Protein AF-A0A972XHA3-F1 (afdb_monomer_lite)

Structure (mmCIF, N/CA/C/O backbone):
data_AF-A0A972XHA3-F1
#
_entry.id   AF-A0A972XHA3-F1
#
loop_
_atom_site.group_PDB
_atom_site.id
_atom_site.type_symbol
_atom_site.label_atom_id
_atom_site.label_alt_id
_atom_site.label_comp_id
_atom_site.label_asym_id
_atom_site.label_entity_id
_atom_site.label_seq_id
_atom_site.pdbx_PDB_ins_code
_atom_site.Cartn_x
_atom_site.Cartn_y
_atom_site.Cartn_z
_atom_site.occupancy
_atom_site.B_iso_or_equiv
_atom_site.auth_seq_id
_atom_site.auth_comp_id
_atom_site.auth_asym_id
_atom_site.auth_atom_id
_atom_site.pdbx_PDB_model_num
ATOM 1 N N . MET A 1 1 ? -10.289 15.391 5.210 1.00 73.31 1 MET A N 1
ATOM 2 C CA . MET A 1 1 ? -11.319 14.798 4.327 1.00 73.31 1 MET A CA 1
ATOM 3 C C . MET A 1 1 ? -11.919 13.585 5.026 1.00 73.31 1 MET A C 1
ATOM 5 O O . MET A 1 1 ? -11.206 12.960 5.802 1.00 73.31 1 MET A O 1
ATOM 9 N N . THR A 1 2 ? -13.191 13.263 4.795 1.00 85.81 2 THR A N 1
ATOM 10 C CA . THR A 1 2 ? -13.852 12.086 5.387 1.00 85.81 2 THR A CA 1
ATOM 11 C C . THR A 1 2 ? -14.322 11.139 4.295 1.00 85.81 2 THR A C 1
ATOM 13 O O . THR A 1 2 ? -14.966 11.579 3.347 1.00 85.81 2 THR A O 1
ATOM 16 N N . VAL A 1 3 ? -14.028 9.850 4.454 1.00 88.94 3 VAL A N 1
ATOM 17 C CA . VAL A 1 3 ? -14.498 8.776 3.573 1.00 88.94 3 VAL A CA 1
ATOM 18 C C . VAL A 1 3 ? -15.459 7.900 4.371 1.00 88.94 3 VAL A C 1
ATOM 20 O O . VAL A 1 3 ? -15.162 7.531 5.508 1.00 88.94 3 VAL A O 1
ATOM 23 N N . THR A 1 4 ? -16.614 7.585 3.790 1.00 93.69 4 THR A N 1
ATOM 24 C CA . THR A 1 4 ? -17.593 6.663 4.377 1.00 93.69 4 THR A CA 1
ATOM 25 C C . THR A 1 4 ? -17.536 5.343 3.625 1.00 93.69 4 THR A C 1
ATOM 27 O O . THR A 1 4 ? -17.738 5.313 2.415 1.00 93.69 4 THR A O 1
ATOM 30 N N . ILE A 1 5 ? -17.283 4.255 4.349 1.00 91.94 5 ILE A N 1
ATOM 31 C CA . ILE A 1 5 ? -17.217 2.895 3.806 1.00 91.94 5 ILE A CA 1
ATOM 32 C C . ILE A 1 5 ? -18.297 2.027 4.448 1.00 91.94 5 ILE A C 1
ATOM 34 O O . ILE A 1 5 ? -18.659 2.234 5.608 1.00 91.94 5 ILE A O 1
ATOM 38 N N . ARG A 1 6 ? -18.823 1.060 3.694 1.00 95.38 6 ARG A N 1
ATOM 39 C CA . ARG A 1 6 ? -19.723 0.035 4.231 1.00 95.38 6 ARG A CA 1
ATOM 40 C C . ARG A 1 6 ? -18.895 -1.179 4.613 1.00 95.38 6 ARG A C 1
ATOM 42 O O . ARG A 1 6 ? -18.157 -1.685 3.779 1.00 95.38 6 ARG A O 1
ATOM 49 N N . LEU A 1 7 ? -19.047 -1.622 5.853 1.00 95.38 7 LEU A N 1
ATOM 50 C CA . LEU A 1 7 ? -18.412 -2.829 6.361 1.00 95.38 7 LEU A CA 1
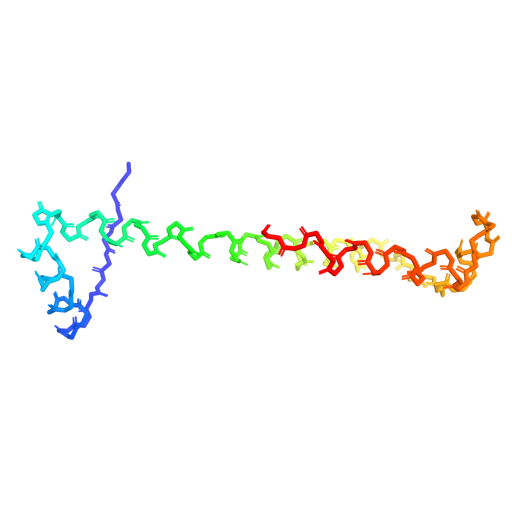ATOM 51 C C . LEU A 1 7 ? -19.453 -3.932 6.503 1.00 95.38 7 LEU A C 1
ATOM 53 O O . LEU A 1 7 ? -20.619 -3.678 6.816 1.00 95.38 7 LEU A O 1
ATOM 57 N N . THR A 1 8 ? -19.016 -5.162 6.287 1.00 98.19 8 THR A N 1
ATOM 58 C CA . THR A 1 8 ? -19.758 -6.349 6.696 1.00 98.19 8 THR A CA 1
ATOM 59 C C . THR A 1 8 ? -19.782 -6.455 8.224 1.00 98.19 8 THR A C 1
ATOM 61 O O . THR A 1 8 ? -18.931 -5.901 8.926 1.00 98.19 8 THR A O 1
ATOM 64 N N . ALA A 1 9 ? -20.747 -7.209 8.759 1.00 97.94 9 ALA A N 1
ATOM 65 C CA . ALA A 1 9 ? -20.849 -7.439 10.201 1.00 97.94 9 ALA A CA 1
ATOM 66 C C . ALA A 1 9 ? -19.584 -8.104 10.782 1.00 97.94 9 ALA A C 1
ATOM 68 O O . ALA A 1 9 ? -19.186 -7.814 11.910 1.00 97.94 9 ALA A O 1
ATOM 69 N N . GLU A 1 10 ? -18.928 -8.970 10.004 1.00 98.25 10 GLU A N 1
ATOM 70 C CA . GLU A 1 10 ? -17.690 -9.635 10.410 1.00 98.25 10 GLU A CA 1
ATOM 71 C C . GLU A 1 10 ? -16.517 -8.649 10.514 1.00 98.25 10 GLU A C 1
ATOM 73 O O . GLU A 1 10 ? -15.791 -8.644 11.508 1.00 98.25 10 GLU A O 1
ATOM 78 N N . GLU A 1 11 ? -16.334 -7.777 9.520 1.00 97.38 11 GLU A N 1
ATOM 79 C CA . GLU A 1 11 ? -15.280 -6.757 9.540 1.00 97.38 1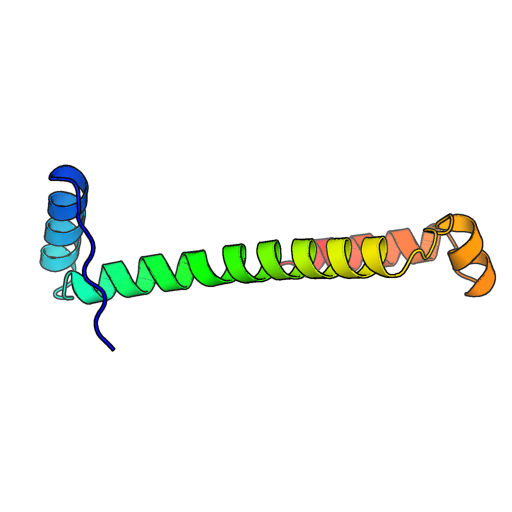1 GLU A CA 1
ATOM 80 C C . GLU A 1 11 ? -15.434 -5.808 10.724 1.00 97.38 11 GLU A C 1
ATOM 82 O O . GLU A 1 11 ? -14.458 -5.530 11.426 1.00 97.38 11 GLU A O 1
ATOM 87 N N . GLU A 1 12 ? -16.661 -5.361 10.996 1.00 96.94 12 GLU A N 1
ATOM 88 C CA . GLU A 1 12 ? -16.929 -4.515 12.152 1.00 96.94 12 GLU A CA 1
ATOM 89 C C . GLU A 1 12 ? -16.606 -5.229 13.472 1.00 96.94 12 GLU A C 1
ATOM 91 O O . GLU A 1 12 ? -15.971 -4.634 14.350 1.00 96.94 12 GLU A O 1
ATOM 96 N N . ALA A 1 13 ? -16.981 -6.505 13.607 1.00 98.00 13 ALA A N 1
ATOM 97 C CA . ALA A 1 13 ? -16.673 -7.297 14.794 1.00 98.00 13 ALA A CA 1
ATOM 98 C C . ALA A 1 13 ? -15.156 -7.454 15.004 1.00 98.00 13 ALA A C 1
ATOM 100 O O . ALA A 1 13 ? -14.671 -7.322 16.133 1.00 98.00 13 ALA A O 1
ATOM 101 N N . ARG A 1 14 ? -14.383 -7.665 13.928 1.00 97.75 14 ARG A N 1
ATOM 102 C CA . ARG A 1 14 ? -12.911 -7.736 13.990 1.00 97.75 14 ARG A CA 1
ATOM 103 C C . ARG A 1 14 ? -12.294 -6.411 14.446 1.00 97.75 14 ARG A C 1
ATOM 105 O O . ARG A 1 14 ? -11.433 -6.410 15.328 1.00 97.75 14 ARG A O 1
ATOM 112 N N . LEU A 1 15 ? -12.759 -5.284 13.903 1.00 97.31 15 LEU A N 1
ATOM 113 C CA . LEU A 1 15 ? -12.285 -3.950 14.295 1.00 97.31 15 LEU A CA 1
ATOM 114 C C . LEU A 1 15 ? -12.655 -3.600 15.743 1.00 97.31 15 LEU A C 1
ATOM 116 O O . LEU A 1 15 ? -11.842 -3.019 16.461 1.00 97.31 15 LEU A O 1
ATOM 120 N N . GLU A 1 16 ? -13.856 -3.969 16.195 1.00 97.62 16 GLU A N 1
ATOM 121 C CA . GLU A 1 16 ? -14.289 -3.815 17.590 1.00 97.62 16 GLU A CA 1
ATOM 122 C C . GLU A 1 16 ? -13.399 -4.625 18.542 1.00 97.62 16 GLU A C 1
ATOM 124 O O . GLU A 1 16 ? -12.936 -4.101 19.556 1.00 97.62 16 GLU A O 1
ATOM 129 N N . ALA A 1 17 ? -13.102 -5.883 18.204 1.00 97.94 17 ALA A N 1
ATOM 130 C CA . ALA A 1 17 ? -12.229 -6.728 19.012 1.00 97.94 17 ALA A CA 1
ATOM 131 C C . ALA A 1 17 ? -10.808 -6.149 19.122 1.00 97.94 17 ALA A C 1
ATOM 133 O O . ALA A 1 17 ? -10.242 -6.115 20.216 1.00 97.94 17 ALA A O 1
ATOM 134 N N . LEU A 1 18 ? -10.237 -5.656 18.015 1.00 97.50 18 LEU A N 1
ATOM 135 C CA . LEU A 1 18 ? -8.942 -4.967 18.024 1.00 97.50 18 LEU A CA 1
ATOM 136 C C . LEU A 1 18 ? -8.978 -3.706 18.888 1.00 97.50 18 LEU A C 1
ATOM 138 O O . LEU A 1 18 ? -8.098 -3.513 19.723 1.00 97.50 18 LEU A O 1
ATOM 142 N N . SER A 1 19 ? -10.024 -2.893 18.737 1.00 97.75 19 SER A N 1
ATOM 143 C CA . SER A 1 19 ? -10.209 -1.666 19.508 1.00 97.75 19 SER A CA 1
ATOM 144 C C . SER A 1 19 ? -10.229 -1.927 21.016 1.00 97.75 19 SER A C 1
ATOM 146 O O . SER A 1 19 ? -9.486 -1.292 21.766 1.00 97.75 19 SER A O 1
ATOM 148 N N . ARG A 1 20 ? -11.001 -2.926 21.462 1.00 97.75 20 ARG A N 1
ATOM 149 C CA . ARG A 1 20 ? -11.079 -3.324 22.878 1.00 97.75 20 ARG A CA 1
ATOM 150 C C . ARG A 1 20 ? -9.758 -3.845 23.430 1.00 97.75 20 ARG A C 1
ATOM 152 O O . ARG A 1 20 ? -9.447 -3.605 24.590 1.00 97.75 20 ARG A O 1
ATOM 159 N N . ARG A 1 21 ? -8.993 -4.573 22.615 1.00 97.94 21 ARG A N 1
ATOM 160 C CA . ARG A 1 21 ? -7.726 -5.188 23.037 1.00 97.94 21 ARG A CA 1
ATOM 161 C C . ARG A 1 21 ? -6.597 -4.176 23.207 1.00 97.94 21 ARG A C 1
ATOM 163 O O . ARG A 1 21 ? -5.719 -4.404 24.029 1.00 97.94 21 ARG A O 1
ATOM 170 N N . THR A 1 22 ? -6.589 -3.100 22.426 1.00 97.12 22 THR A N 1
ATOM 171 C CA . THR A 1 22 ? -5.454 -2.160 22.369 1.00 97.12 22 THR A CA 1
ATOM 172 C C . THR A 1 22 ? -5.777 -0.760 22.880 1.00 97.12 22 THR A C 1
ATOM 174 O O . THR A 1 22 ? -4.869 0.057 23.028 1.00 97.12 22 THR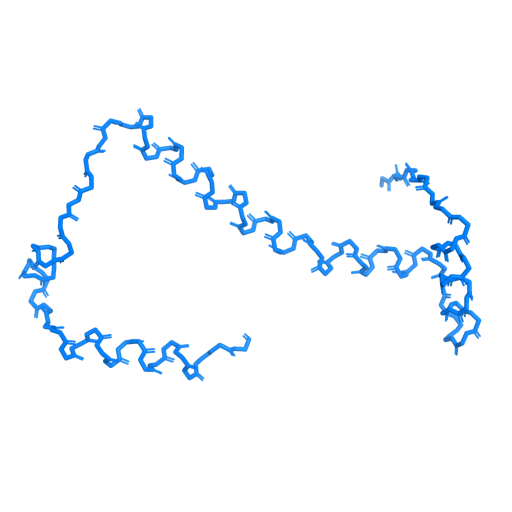 A O 1
ATOM 177 N N . GLY A 1 23 ? -7.059 -0.451 23.095 1.00 97.31 23 GLY A N 1
ATOM 178 C CA . GLY A 1 23 ? -7.532 0.888 23.446 1.00 97.31 23 GLY A CA 1
ATOM 179 C C . GLY A 1 23 ? -7.500 1.889 22.285 1.00 97.31 23 GLY A C 1
ATOM 180 O O . GLY A 1 23 ? -7.714 3.081 22.500 1.00 97.31 23 GLY A O 1
ATOM 181 N N . ARG A 1 24 ? -7.220 1.447 21.052 1.00 97.69 24 ARG A N 1
ATOM 182 C CA . ARG A 1 24 ? -7.236 2.303 19.852 1.00 97.69 24 ARG A CA 1
ATOM 183 C C . ARG A 1 24 ? -8.619 2.319 19.210 1.00 97.69 24 ARG A C 1
ATOM 185 O O . ARG A 1 24 ? -9.397 1.388 19.378 1.00 97.69 24 ARG A O 1
ATOM 192 N N . THR A 1 25 ? -8.950 3.365 18.458 1.00 97.50 25 THR A N 1
ATOM 193 C CA . THR A 1 25 ? -10.251 3.470 17.776 1.00 97.50 25 THR A CA 1
ATOM 194 C C . THR A 1 25 ? -10.330 2.537 16.563 1.00 97.50 25 THR A C 1
ATOM 196 O O . THR A 1 25 ? -9.318 2.245 15.931 1.00 97.50 25 THR A O 1
ATOM 199 N N . LYS A 1 26 ? -11.539 2.135 16.147 1.00 94.94 26 LYS A N 1
ATOM 200 C CA . LYS A 1 26 ? -11.737 1.413 14.870 1.00 94.94 26 LYS A CA 1
ATOM 201 C C . LYS A 1 26 ? -11.146 2.173 13.675 1.00 94.94 26 LYS A C 1
ATOM 203 O O . LYS A 1 26 ? -10.518 1.579 12.808 1.00 94.94 26 LYS A O 1
ATOM 208 N N . SER A 1 27 ? -11.303 3.500 13.663 1.00 94.75 27 SER A N 1
ATOM 209 C CA . SER A 1 27 ? -10.785 4.374 12.602 1.00 94.75 27 SER A CA 1
ATOM 210 C C . SER A 1 27 ? -9.259 4.374 12.493 1.00 94.75 27 SER A C 1
ATOM 212 O O . SER A 1 27 ? -8.741 4.615 11.408 1.00 94.75 27 SER A O 1
ATOM 214 N N . PHE A 1 28 ? -8.538 4.094 13.585 1.00 95.88 28 PHE A N 1
ATOM 215 C CA . PHE A 1 28 ? -7.091 3.899 13.538 1.00 95.88 28 PHE A CA 1
ATOM 216 C C . PHE A 1 28 ? -6.749 2.686 12.666 1.00 95.88 28 PHE A C 1
ATOM 218 O O . PHE A 1 28 ? -5.996 2.822 11.713 1.00 95.88 28 PHE A O 1
ATOM 225 N N . TYR A 1 29 ? -7.385 1.543 12.920 1.00 95.75 29 TYR A N 1
ATOM 226 C CA . TYR A 1 29 ? -7.133 0.307 12.177 1.00 95.75 29 TYR A CA 1
ATOM 227 C C . TYR A 1 29 ? -7.572 0.357 10.719 1.00 95.75 29 TYR A C 1
ATOM 229 O O . TYR A 1 29 ? -6.887 -0.191 9.866 1.00 95.75 29 TYR A O 1
ATOM 237 N N . VAL A 1 30 ? -8.679 1.041 10.420 1.00 95.12 30 VAL A N 1
ATOM 238 C CA . VAL A 1 30 ? -9.083 1.271 9.026 1.00 95.12 30 VAL A CA 1
ATOM 239 C C . VAL A 1 30 ? -8.015 2.081 8.290 1.00 95.12 30 VAL A C 1
ATOM 241 O O . VAL A 1 30 ? -7.676 1.752 7.161 1.00 95.12 30 VAL A O 1
ATOM 244 N N . ARG A 1 31 ? -7.446 3.110 8.931 1.00 94.12 31 ARG A N 1
ATOM 245 C CA . ARG A 1 31 ? -6.380 3.912 8.320 1.00 94.12 31 ARG A CA 1
ATOM 246 C C . ARG A 1 31 ? -5.100 3.107 8.117 1.00 94.12 31 ARG A C 1
ATOM 248 O O . ARG A 1 31 ? -4.517 3.211 7.050 1.00 94.12 31 ARG A O 1
ATOM 255 N N . GLU A 1 32 ? -4.702 2.306 9.102 1.00 94.62 32 GLU A N 1
ATOM 256 C CA . GLU A 1 32 ? -3.537 1.419 8.978 1.00 94.62 32 GLU A CA 1
ATOM 257 C C . GLU A 1 32 ? -3.722 0.410 7.841 1.00 94.62 32 GLU A C 1
ATOM 259 O O . GLU A 1 32 ? -2.822 0.233 7.032 1.00 94.62 32 GLU A O 1
ATOM 264 N N . ALA A 1 33 ? -4.907 -0.201 7.728 1.00 93.12 33 ALA A N 1
ATOM 265 C CA . ALA A 1 33 ? -5.207 -1.140 6.649 1.00 93.12 33 ALA A CA 1
ATOM 266 C C . ALA A 1 33 ? -5.159 -0.472 5.266 1.00 93.12 33 ALA A C 1
ATOM 268 O O . ALA A 1 33 ? -4.666 -1.070 4.318 1.00 93.12 33 ALA A O 1
ATOM 269 N N . ILE A 1 34 ? -5.641 0.772 5.157 1.00 93.56 34 ILE A N 1
ATOM 270 C CA . ILE A 1 34 ? -5.525 1.557 3.923 1.00 93.56 34 ILE A CA 1
ATOM 271 C C . ILE A 1 34 ? -4.055 1.849 3.624 1.00 93.56 34 ILE A C 1
ATOM 273 O O . ILE A 1 34 ? -3.614 1.597 2.512 1.00 93.56 34 ILE A O 1
ATOM 277 N N . HIS A 1 35 ? -3.293 2.348 4.600 1.00 92.75 35 HIS A N 1
ATOM 278 C CA . HIS A 1 35 ? -1.886 2.694 4.398 1.00 92.75 35 HIS A CA 1
ATOM 279 C C . HIS A 1 35 ? -1.063 1.483 3.958 1.00 92.75 35 HIS A C 1
ATOM 281 O O . HIS A 1 35 ? -0.275 1.593 3.029 1.00 92.75 35 HIS A O 1
ATOM 287 N N . ALA A 1 36 ? -1.266 0.332 4.599 1.00 90.88 36 ALA A N 1
ATOM 288 C CA . ALA A 1 36 ? -0.556 -0.894 4.257 1.00 90.88 36 ALA A CA 1
ATOM 289 C C . ALA A 1 36 ? -0.860 -1.389 2.834 1.00 90.88 36 ALA A C 1
ATOM 291 O O . ALA A 1 36 ? -0.058 -2.122 2.279 1.00 90.88 36 ALA A O 1
ATOM 292 N N . HIS A 1 37 ? -2.004 -1.015 2.254 1.00 92.56 37 HIS A N 1
ATOM 293 C CA . HIS A 1 37 ? -2.384 -1.439 0.907 1.00 92.56 37 HIS A CA 1
ATOM 294 C C . HIS A 1 37 ? -2.121 -0.380 -0.170 1.00 92.56 37 HIS A C 1
ATOM 296 O O . HIS A 1 37 ? -2.047 -0.714 -1.349 1.00 92.56 37 HIS A O 1
ATOM 302 N N . LEU A 1 38 ? -2.008 0.896 0.211 1.00 94.88 38 LEU A N 1
ATOM 303 C CA . LEU A 1 38 ? -1.774 1.975 -0.746 1.00 94.88 38 LEU A CA 1
ATOM 304 C C . LEU A 1 38 ? -0.432 1.824 -1.459 1.00 94.88 38 LEU A C 1
ATOM 306 O O . LEU A 1 38 ? -0.407 2.019 -2.663 1.00 94.88 38 LEU A O 1
ATOM 310 N N . GLU A 1 39 ? 0.624 1.425 -0.751 1.00 88.88 39 GLU A N 1
ATOM 311 C CA . GLU A 1 39 ? 1.960 1.241 -1.334 1.00 88.88 39 GLU A CA 1
ATOM 312 C C . GLU A 1 39 ? 1.935 0.227 -2.490 1.00 88.88 39 GLU A C 1
ATOM 314 O O . GLU A 1 39 ? 2.284 0.563 -3.619 1.00 88.88 39 GLU A O 1
ATOM 319 N N . ASP A 1 40 ? 1.380 -0.966 -2.251 1.00 90.56 40 ASP A N 1
ATOM 320 C CA . ASP A 1 40 ? 1.234 -2.000 -3.284 1.00 90.56 40 ASP A CA 1
ATOM 321 C C . ASP A 1 40 ? 0.404 -1.520 -4.489 1.00 90.56 40 ASP A C 1
ATOM 323 O O . ASP A 1 40 ? 0.689 -1.863 -5.639 1.00 90.56 40 ASP A O 1
ATOM 327 N N . LEU A 1 41 ? -0.665 -0.753 -4.234 1.00 95.44 41 LEU A N 1
ATOM 328 C CA . LEU A 1 41 ? -1.525 -0.227 -5.292 1.00 95.44 41 LEU A CA 1
ATOM 329 C C . LEU A 1 41 ? -0.809 0.845 -6.111 1.00 95.44 41 LEU A C 1
ATOM 331 O O . LEU A 1 41 ? -0.900 0.826 -7.335 1.00 95.44 41 LEU A O 1
ATOM 335 N N . GLU A 1 42 ? -0.127 1.779 -5.454 1.00 93.81 42 GLU A N 1
ATOM 336 C CA . GLU A 1 42 ? 0.613 2.862 -6.101 1.00 93.81 42 GLU A CA 1
ATOM 337 C C . GLU A 1 42 ? 1.708 2.302 -7.014 1.00 93.81 42 GLU A C 1
ATOM 339 O O . GLU A 1 42 ? 1.789 2.716 -8.172 1.00 93.81 42 GLU A O 1
ATOM 344 N N . ASP A 1 43 ? 2.454 1.295 -6.554 1.00 91.94 43 ASP A N 1
ATOM 345 C CA . ASP A 1 43 ? 3.472 0.613 -7.358 1.00 91.94 43 ASP A CA 1
ATOM 346 C C . ASP A 1 43 ? 2.870 -0.104 -8.575 1.00 91.94 43 ASP A C 1
ATOM 348 O O . ASP A 1 43 ? 3.378 0.020 -9.695 1.00 91.94 43 ASP A O 1
ATOM 352 N N . ALA A 1 44 ? 1.757 -0.821 -8.386 1.00 94.00 44 ALA A N 1
ATOM 353 C CA . ALA A 1 44 ? 1.066 -1.498 -9.479 1.00 94.00 44 ALA A CA 1
ATOM 354 C C . ALA A 1 44 ? 0.550 -0.502 -10.532 1.00 94.00 44 ALA A C 1
ATOM 356 O O . ALA A 1 44 ? 0.760 -0.698 -11.731 1.00 94.00 44 ALA A O 1
ATOM 357 N N . TYR A 1 45 ? -0.080 0.594 -10.097 1.00 95.69 45 TYR A N 1
ATOM 358 C CA . TYR A 1 45 ? -0.574 1.625 -11.009 1.00 95.69 45 TYR A CA 1
ATOM 359 C C . TYR A 1 45 ? 0.562 2.367 -11.717 1.00 95.69 45 TYR A C 1
ATOM 361 O O . TYR A 1 45 ? 0.430 2.656 -12.905 1.00 95.69 45 TYR A O 1
ATOM 369 N N . ALA A 1 46 ? 1.679 2.635 -11.038 1.00 96.62 46 ALA A N 1
ATOM 370 C CA . ALA A 1 46 ? 2.845 3.263 -11.652 1.00 96.62 46 ALA A CA 1
ATOM 371 C C . ALA A 1 46 ? 3.462 2.374 -12.746 1.00 96.62 46 ALA A C 1
ATOM 373 O O . ALA A 1 46 ? 3.818 2.868 -13.818 1.00 96.62 46 ALA A O 1
ATOM 374 N N . ALA A 1 47 ? 3.552 1.060 -12.511 1.00 94.62 47 ALA A N 1
ATOM 375 C CA . ALA A 1 47 ? 4.014 0.103 -13.515 1.00 94.62 47 ALA A CA 1
ATOM 376 C C . ALA A 1 47 ? 3.072 0.043 -14.731 1.00 94.62 47 ALA A C 1
ATOM 378 O O . ALA A 1 47 ? 3.535 0.101 -15.874 1.00 94.62 47 ALA A O 1
ATOM 379 N N . ASP A 1 48 ? 1.760 -0.014 -14.493 1.00 95.69 48 ASP A N 1
ATOM 380 C CA . ASP A 1 48 ? 0.749 -0.012 -15.555 1.00 95.69 48 ASP A CA 1
ATOM 381 C C . ASP A 1 48 ? 0.779 1.287 -16.374 1.00 95.69 48 ASP A C 1
ATOM 383 O O . ASP A 1 48 ? 0.699 1.254 -17.605 1.00 95.69 48 ASP A O 1
ATOM 387 N N . GLU A 1 49 ? 0.906 2.440 -15.714 1.00 96.19 49 GLU A N 1
ATOM 388 C CA . GLU A 1 49 ? 1.014 3.742 -16.374 1.00 96.19 49 GLU A CA 1
ATOM 389 C C . GLU A 1 49 ? 2.283 3.826 -17.229 1.00 96.19 49 GLU A C 1
ATOM 391 O O . GLU A 1 49 ? 2.217 4.235 -18.390 1.00 96.19 49 GLU A O 1
ATOM 396 N N . ALA A 1 50 ? 3.424 3.373 -16.702 1.00 95.00 50 ALA A N 1
ATOM 397 C CA . ALA A 1 50 ? 4.680 3.334 -17.442 1.00 95.00 50 ALA A CA 1
ATOM 398 C C . ALA A 1 50 ? 4.589 2.440 -18.689 1.00 95.00 50 ALA A C 1
ATOM 400 O O . ALA A 1 50 ? 5.084 2.820 -19.755 1.00 95.00 50 ALA A O 1
ATOM 401 N N . MET A 1 51 ? 3.934 1.279 -18.580 1.00 94.06 51 MET A N 1
ATOM 402 C CA . MET A 1 51 ? 3.733 0.375 -1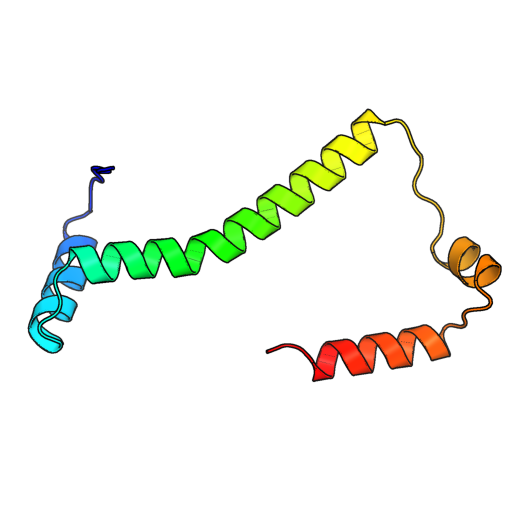9.713 1.00 94.06 51 MET A CA 1
ATOM 403 C C . MET A 1 51 ? 2.830 1.003 -20.778 1.00 94.06 51 MET A C 1
ATOM 405 O O . MET A 1 51 ? 3.194 1.022 -21.953 1.00 94.06 51 MET A O 1
ATOM 409 N N . ARG A 1 52 ? 1.699 1.594 -20.376 1.00 95.19 52 ARG A N 1
ATOM 410 C CA . ARG A 1 52 ? 0.793 2.301 -21.298 1.00 95.19 52 ARG A CA 1
ATOM 411 C C . ARG A 1 52 ? 1.502 3.443 -22.017 1.00 95.19 52 ARG A C 1
ATOM 413 O O . ARG A 1 52 ? 1.422 3.543 -23.235 1.00 95.19 52 ARG A O 1
ATOM 420 N N . ALA A 1 53 ? 2.259 4.262 -21.287 1.00 95.50 53 ALA A N 1
ATOM 421 C CA . ALA A 1 53 ? 3.027 5.355 -21.875 1.00 95.50 53 ALA A CA 1
ATOM 422 C C . ALA A 1 53 ? 4.081 4.853 -22.880 1.00 95.50 53 ALA A C 1
ATOM 424 O O . ALA A 1 53 ? 4.331 5.497 -23.902 1.00 95.50 53 ALA A O 1
ATOM 425 N N . PHE A 1 54 ? 4.700 3.700 -22.613 1.00 94.81 54 PHE A N 1
ATOM 426 C CA . PHE A 1 54 ? 5.618 3.060 -23.550 1.00 94.81 54 PHE A CA 1
ATOM 427 C C . PHE A 1 54 ? 4.902 2.594 -24.825 1.00 94.81 54 PHE A C 1
ATOM 429 O O . PHE A 1 54 ? 5.369 2.910 -25.922 1.00 94.81 54 PHE A O 1
ATOM 436 N N . GLU A 1 55 ? 3.765 1.910 -24.696 1.00 93.12 55 GLU A N 1
ATOM 437 C CA . GLU A 1 55 ? 2.944 1.459 -25.827 1.00 93.12 55 GLU A CA 1
ATOM 438 C C . GLU A 1 55 ? 2.463 2.639 -26.684 1.00 93.12 55 GLU A C 1
ATOM 440 O O . GLU A 1 55 ? 2.667 2.645 -27.901 1.00 93.12 55 GLU A O 1
ATOM 445 N N . ASP A 1 56 ? 1.931 3.683 -26.045 1.00 96.00 56 ASP A N 1
ATOM 446 C CA . ASP A 1 56 ? 1.433 4.897 -26.701 1.00 96.00 56 ASP A CA 1
ATOM 447 C C . ASP A 1 56 ? 2.546 5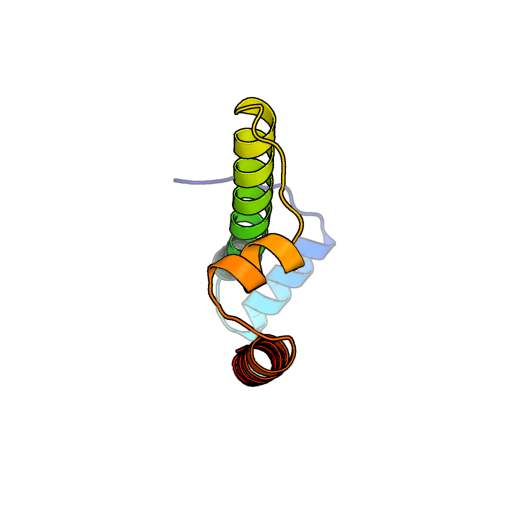.672 -27.423 1.00 96.00 56 ASP A C 1
ATOM 449 O O . ASP A 1 56 ? 2.300 6.354 -28.420 1.00 96.00 56 ASP A O 1
ATOM 453 N N . SER A 1 57 ? 3.795 5.552 -26.961 1.00 95.31 57 SER A N 1
ATOM 454 C CA . SER A 1 57 ? 4.945 6.181 -27.619 1.00 95.31 57 SER A CA 1
ATOM 455 C C . SER A 1 57 ? 5.323 5.531 -28.957 1.00 95.31 57 SER A C 1
ATOM 457 O O . SER A 1 57 ? 6.126 6.096 -29.703 1.00 95.31 57 SER A O 1
ATOM 459 N N . GLY A 1 58 ? 4.800 4.334 -29.258 1.00 92.31 58 GLY A N 1
ATOM 460 C CA . GLY A 1 58 ? 5.126 3.568 -30.465 1.00 92.31 58 GLY A CA 1
ATOM 461 C C . GLY A 1 58 ? 6.572 3.056 -30.524 1.00 92.31 58 GLY A C 1
ATOM 462 O O . GLY A 1 58 ? 7.018 2.571 -31.566 1.00 92.31 58 GLY A O 1
ATOM 463 N N . ARG A 1 59 ? 7.333 3.173 -29.428 1.00 90.44 59 ARG A N 1
ATOM 464 C CA . ARG A 1 59 ? 8.708 2.672 -29.329 1.00 90.44 59 ARG A CA 1
ATOM 465 C C . ARG A 1 59 ? 8.702 1.147 -29.265 1.00 90.44 59 ARG A C 1
ATOM 467 O O . ARG A 1 59 ? 7.852 0.541 -28.626 1.00 90.44 59 ARG A O 1
ATOM 474 N N . GLN A 1 60 ? 9.690 0.517 -29.893 1.00 88.19 60 GLN A N 1
ATOM 475 C CA . GLN A 1 60 ? 9.885 -0.927 -29.782 1.00 88.19 60 GLN A CA 1
ATOM 476 C C . GLN A 1 60 ? 10.832 -1.257 -28.632 1.00 88.19 60 GLN A C 1
ATOM 478 O O . GLN A 1 60 ? 11.817 -0.553 -28.391 1.00 88.19 60 GLN A O 1
ATOM 483 N N . SER A 1 61 ? 10.534 -2.343 -27.918 1.00 89.56 61 SER A N 1
ATOM 484 C CA . SER A 1 61 ? 11.462 -2.907 -26.942 1.00 89.56 61 SER A CA 1
ATOM 485 C C . SER A 1 61 ? 12.677 -3.453 -27.681 1.00 89.56 61 SER A C 1
ATOM 487 O O . SER A 1 61 ? 12.526 -4.016 -28.767 1.00 89.56 61 SER A O 1
ATOM 489 N N . ARG A 1 62 ? 13.860 -3.359 -27.078 1.00 89.31 62 ARG A N 1
ATOM 490 C CA . ARG A 1 62 ? 15.074 -3.959 -27.639 1.00 89.31 62 ARG A CA 1
ATOM 491 C C . ARG A 1 62 ? 15.510 -5.204 -26.865 1.00 89.31 62 ARG A C 1
ATOM 493 O O . ARG A 1 62 ? 15.251 -5.275 -25.660 1.00 89.31 62 ARG A O 1
ATOM 500 N N . PRO A 1 63 ? 16.181 -6.169 -27.516 1.00 93.31 63 PRO A N 1
ATOM 501 C CA . PRO A 1 63 ? 16.744 -7.329 -26.839 1.00 93.31 63 PRO A CA 1
ATOM 502 C C . PRO A 1 63 ? 17.720 -6.923 -25.730 1.00 93.31 63 PRO A C 1
ATOM 504 O O . PRO A 1 63 ? 18.589 -6.074 -25.929 1.00 93.31 63 PRO A O 1
ATOM 507 N N . LEU A 1 64 ? 17.617 -7.574 -24.569 1.00 89.81 64 LEU A N 1
ATOM 508 C CA . LEU A 1 64 ? 18.488 -7.282 -23.427 1.00 89.81 64 LEU A CA 1
ATOM 509 C C . LEU A 1 64 ? 19.976 -7.483 -23.765 1.00 89.81 64 LEU A C 1
ATOM 511 O O . LEU A 1 64 ? 20.795 -6.653 -23.392 1.00 89.81 64 LEU A O 1
ATOM 515 N N . GLY A 1 65 ? 20.318 -8.540 -24.510 1.00 91.38 65 GLY A N 1
ATOM 516 C CA . GLY A 1 65 ? 21.708 -8.833 -24.883 1.00 91.38 65 GLY A CA 1
ATOM 517 C C . GLY A 1 65 ? 22.343 -7.770 -25.786 1.00 91.38 65 GLY A C 1
ATOM 518 O O . GLY A 1 65 ? 23.516 -7.453 -25.617 1.00 91.38 65 GLY A O 1
ATOM 519 N N . GLU A 1 66 ? 21.565 -7.173 -26.695 1.00 92.62 66 GLU A N 1
ATOM 520 C CA . GLU A 1 66 ? 22.028 -6.056 -27.530 1.00 92.62 66 GLU A CA 1
ATOM 521 C C . GLU A 1 66 ? 22.364 -4.843 -26.657 1.00 92.62 66 GLU A C 1
ATOM 523 O O . GLU A 1 66 ? 23.462 -4.296 -26.740 1.00 92.62 66 GLU A O 1
ATOM 528 N N . PHE A 1 67 ? 21.460 -4.490 -25.739 1.00 91.88 67 PHE A N 1
ATOM 529 C CA . PHE A 1 67 ? 21.682 -3.382 -24.814 1.00 91.88 67 PHE A CA 1
ATOM 530 C C . PHE A 1 67 ? 22.879 -3.614 -23.884 1.00 91.88 67 PHE A C 1
ATOM 532 O O . PHE A 1 67 ? 23.670 -2.705 -23.644 1.00 91.88 67 PHE A O 1
ATOM 539 N N . MET A 1 68 ? 23.032 -4.830 -23.359 1.00 92.75 68 MET A N 1
ATOM 540 C CA . MET A 1 68 ? 24.168 -5.174 -22.505 1.00 92.75 68 MET A CA 1
ATOM 541 C C . MET A 1 68 ? 25.492 -5.066 -23.262 1.00 92.75 68 MET A C 1
ATOM 543 O O . MET A 1 68 ? 26.446 -4.505 -22.728 1.00 92.75 68 MET A O 1
ATOM 547 N N . GLY A 1 69 ? 25.526 -5.514 -24.520 1.00 93.25 69 GLY A N 1
ATOM 548 C CA . GLY A 1 69 ? 26.689 -5.366 -25.390 1.00 93.25 69 GLY A CA 1
ATOM 549 C C . GLY A 1 69 ? 27.099 -3.905 -25.599 1.00 93.25 69 GLY A C 1
ATOM 550 O O . GLY A 1 69 ? 28.285 -3.594 -25.515 1.00 93.25 69 GLY A O 1
ATOM 551 N N . GLU A 1 70 ? 26.137 -2.994 -25.793 1.00 93.19 70 GLU A N 1
ATOM 552 C CA . GLU A 1 70 ? 26.403 -1.545 -25.887 1.00 93.19 70 GLU A CA 1
ATOM 553 C C . GLU A 1 70 ? 27.035 -0.971 -24.611 1.00 93.19 70 GLU A C 1
ATOM 555 O O . GLU A 1 70 ? 27.878 -0.078 -24.682 1.00 93.19 70 GLU A O 1
ATOM 560 N N . LEU A 1 71 ? 26.624 -1.476 -23.446 1.00 92.94 71 LEU A N 1
ATOM 561 C CA . LEU A 1 71 ? 27.126 -1.039 -22.143 1.00 92.94 71 LEU A CA 1
ATOM 562 C C . LEU A 1 71 ? 28.420 -1.752 -21.716 1.00 92.94 71 LEU A C 1
ATOM 564 O O . LEU A 1 71 ? 28.971 -1.424 -20.667 1.00 92.94 71 LEU A O 1
ATOM 568 N N . GLY A 1 72 ? 28.902 -2.722 -22.500 1.00 93.88 72 GLY A N 1
ATOM 569 C CA . GLY A 1 72 ? 30.043 -3.565 -22.136 1.00 93.88 72 GLY A CA 1
ATOM 570 C C . GLY A 1 72 ? 29.761 -4.503 -20.958 1.00 93.88 72 GLY A C 1
ATOM 571 O O . GLY A 1 72 ? 30.700 -4.924 -20.288 1.00 93.88 72 GLY A O 1
ATOM 572 N N . LEU A 1 73 ? 28.487 -4.805 -20.693 1.00 93.12 73 LEU A N 1
ATOM 573 C CA . LEU A 1 73 ? 28.057 -5.670 -19.600 1.00 93.12 73 LEU A CA 1
ATOM 574 C C . LEU A 1 73 ? 27.983 -7.130 -20.043 1.00 93.12 73 LEU A C 1
ATOM 576 O O . LEU A 1 73 ? 27.543 -7.454 -21.147 1.00 93.12 73 LEU A O 1
ATOM 580 N N . THR A 1 74 ? 28.372 -8.014 -19.136 1.00 91.94 74 THR A N 1
ATOM 581 C CA . THR A 1 74 ? 28.355 -9.464 -19.301 1.00 91.94 74 THR A CA 1
ATOM 582 C C . THR A 1 74 ? 27.265 -10.110 -18.449 1.00 91.94 74 THR A C 1
ATOM 584 O O . THR A 1 74 ? 26.696 -9.504 -17.538 1.00 91.94 74 THR A O 1
ATOM 587 N N . ASP A 1 75 ? 26.993 -11.390 -18.706 1.00 87.88 75 ASP A N 1
ATOM 588 C CA . ASP A 1 75 ? 26.077 -12.178 -17.876 1.00 87.88 75 ASP A CA 1
ATOM 589 C C . ASP A 1 75 ?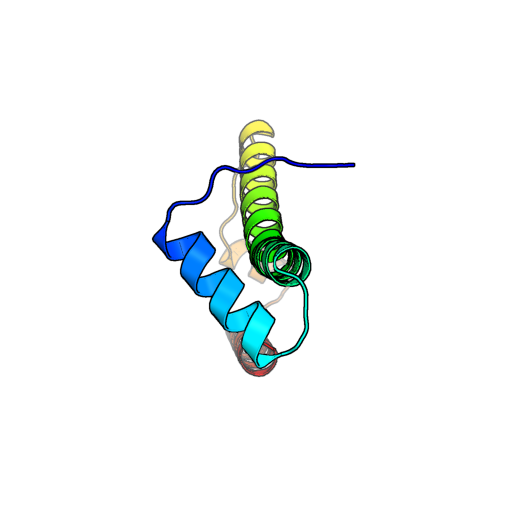 26.554 -12.290 -16.416 1.00 87.88 75 ASP A C 1
ATOM 591 O O . ASP A 1 75 ? 25.726 -12.395 -15.508 1.00 87.88 75 ASP A O 1
ATOM 595 N N . SER A 1 76 ? 27.872 -12.222 -16.176 1.00 85.25 76 SER A N 1
ATOM 596 C CA . SER A 1 76 ? 28.451 -12.217 -14.826 1.00 85.25 76 SER A CA 1
ATOM 597 C C . SER A 1 76 ? 28.080 -10.944 -14.069 1.00 85.25 76 SER A C 1
ATOM 599 O O . SER A 1 76 ? 27.629 -11.024 -12.928 1.00 85.25 76 SER A O 1
ATOM 601 N N . ASP A 1 77 ? 28.165 -9.784 -14.729 1.00 88.44 77 ASP A N 1
ATOM 602 C CA . ASP A 1 77 ? 27.809 -8.491 -14.130 1.00 88.44 77 ASP A CA 1
ATOM 603 C C . ASP A 1 77 ? 26.325 -8.462 -13.716 1.00 88.44 77 ASP A C 1
ATOM 605 O O . ASP A 1 77 ? 25.955 -7.960 -12.652 1.00 88.44 77 ASP A O 1
ATOM 609 N N . MET A 1 78 ? 25.451 -9.081 -14.518 1.00 85.06 78 MET A N 1
ATOM 610 C CA . MET A 1 78 ? 24.027 -9.203 -14.184 1.00 85.06 78 MET A CA 1
ATOM 611 C C . MET A 1 78 ? 23.761 -10.208 -13.065 1.00 85.06 78 MET A C 1
ATOM 613 O O . MET A 1 78 ? 22.833 -10.008 -12.277 1.00 85.06 78 MET A O 1
ATOM 617 N N . ALA A 1 79 ? 24.529 -11.296 -12.994 1.00 84.75 79 ALA A N 1
ATOM 618 C CA . ALA A 1 79 ? 24.407 -12.279 -11.924 1.00 84.75 79 ALA A CA 1
ATOM 619 C C . ALA A 1 79 ? 24.766 -11.662 -10.564 1.00 84.75 79 ALA A C 1
ATOM 621 O O . ALA A 1 79 ? 24.041 -11.865 -9.588 1.00 84.75 79 ALA A O 1
ATOM 622 N N . GLU A 1 80 ? 25.818 -10.844 -10.523 1.00 82.38 80 GLU A N 1
ATOM 623 C CA . GLU A 1 80 ? 26.220 -10.089 -9.335 1.00 82.38 80 GLU A CA 1
ATOM 624 C C . GLU A 1 80 ? 25.148 -9.076 -8.915 1.00 82.38 80 GLU A C 1
ATOM 626 O O . GLU A 1 80 ? 24.745 -9.049 -7.750 1.00 82.38 80 GLU A O 1
ATOM 631 N N . GLY A 1 81 ? 24.596 -8.313 -9.866 1.00 79.56 81 GLY A N 1
ATOM 632 C CA . GLY A 1 81 ? 23.501 -7.377 -9.593 1.00 79.56 81 GLY A CA 1
ATOM 633 C C . GLY A 1 81 ? 22.237 -8.063 -9.058 1.00 79.56 81 GLY A C 1
ATOM 634 O O . GLY A 1 81 ? 21.611 -7.584 -8.112 1.00 79.56 81 GLY A O 1
ATOM 635 N N . ARG A 1 82 ? 21.873 -9.230 -9.606 1.00 80.44 82 ARG A N 1
ATOM 636 C CA . ARG A 1 82 ? 20.736 -10.027 -9.107 1.00 80.44 82 ARG A CA 1
ATOM 637 C C . ARG A 1 82 ? 20.980 -10.547 -7.693 1.00 80.44 82 ARG A C 1
ATOM 639 O O . ARG A 1 82 ? 20.060 -10.505 -6.878 1.00 80.44 82 ARG A O 1
ATOM 646 N N . ALA A 1 83 ? 22.195 -11.004 -7.393 1.00 79.44 83 ALA A N 1
ATOM 647 C CA . ALA A 1 83 ? 22.565 -11.449 -6.052 1.00 79.44 83 ALA A CA 1
ATOM 648 C C . ALA A 1 83 ? 22.517 -10.294 -5.035 1.00 79.44 83 ALA A C 1
ATOM 650 O O . ALA A 1 83 ? 22.008 -10.476 -3.929 1.00 79.44 83 ALA A O 1
ATOM 651 N N . ALA A 1 84 ? 22.969 -9.098 -5.425 1.00 78.12 84 ALA A N 1
ATOM 652 C CA . ALA A 1 84 ? 22.893 -7.898 -4.595 1.00 78.12 84 ALA A CA 1
ATOM 653 C C . ALA A 1 84 ? 21.440 -7.475 -4.310 1.00 78.12 84 ALA A C 1
ATOM 655 O O . ALA A 1 84 ? 21.095 -7.200 -3.161 1.00 78.12 84 ALA A O 1
ATOM 656 N N . ASN A 1 85 ? 20.567 -7.503 -5.321 1.00 76.19 85 ASN A N 1
ATOM 657 C CA . ASN A 1 85 ? 19.145 -7.183 -5.155 1.00 76.19 85 ASN A CA 1
ATOM 658 C C . ASN A 1 85 ? 18.409 -8.217 -4.289 1.00 76.19 85 ASN A C 1
ATOM 660 O O . ASN A 1 85 ? 17.607 -7.845 -3.437 1.00 76.19 85 ASN A O 1
ATOM 664 N N . ALA A 1 86 ? 18.718 -9.507 -4.446 1.00 73.44 86 ALA A N 1
ATOM 665 C CA . ALA A 1 86 ? 18.145 -10.567 -3.614 1.00 73.44 86 ALA A CA 1
ATOM 666 C C . ALA A 1 86 ? 18.572 -10.464 -2.136 1.00 73.44 86 ALA A C 1
ATOM 668 O O . ALA A 1 86 ? 17.822 -10.870 -1.251 1.00 73.44 86 ALA A O 1
ATOM 669 N N . ALA A 1 87 ? 19.755 -9.907 -1.859 1.00 71.88 87 ALA A N 1
ATOM 670 C CA . ALA A 1 87 ? 20.250 -9.666 -0.504 1.00 71.88 87 ALA A CA 1
ATOM 671 C C . ALA A 1 87 ? 19.753 -8.340 0.114 1.00 71.88 87 ALA A C 1
ATOM 673 O O . ALA A 1 87 ? 19.871 -8.151 1.325 1.00 71.88 87 ALA A O 1
ATOM 674 N N . GLY A 1 88 ? 19.221 -7.423 -0.704 1.00 58.72 88 GLY A N 1
ATOM 675 C CA . GLY A 1 88 ? 18.824 -6.066 -0.312 1.00 58.72 88 GLY A CA 1
ATOM 676 C C . GLY A 1 88 ? 17.326 -5.840 -0.081 1.00 58.72 88 GLY A C 1
ATOM 677 O O . GLY A 1 88 ? 16.963 -4.755 0.365 1.00 58.72 88 GLY A O 1
ATOM 678 N N . GLY A 1 89 ? 16.463 -6.824 -0.353 1.00 53.91 89 GLY A N 1
ATOM 679 C CA . GLY A 1 89 ? 15.012 -6.712 -0.161 1.00 53.91 89 GLY A CA 1
ATOM 680 C C . GLY A 1 89 ? 14.601 -6.759 1.314 1.00 53.91 89 GLY A C 1
ATOM 681 O O . GLY A 1 89 ? 14.353 -7.837 1.855 1.00 53.91 89 GLY A O 1
ATOM 682 N N . ARG A 1 90 ? 14.544 -5.592 1.959 1.00 46.19 90 ARG A N 1
ATOM 683 C CA . ARG A 1 90 ? 13.709 -5.328 3.136 1.00 46.19 90 ARG A CA 1
ATOM 684 C C . ARG A 1 90 ? 12.690 -4.270 2.779 1.00 46.19 90 ARG A C 1
ATOM 686 O O . ARG A 1 90 ? 13.127 -3.278 2.160 1.00 46.19 90 ARG A O 1
#

Radius of gyration: 22.57 Å; chains: 1; bounding box: 51×27×54 Å

Sequence (90 aa):
MTVTIRLTAEEEARLEALSRRTGRTKSFYVREAIHAHLEDLEDAYAADEAMRAFEDSGRQSRPLGEFMGELGLTDSDMAEGRAANAAGGR

Foldseek 3Di:
DDDDDDDDPVLVVVLVVVCVVPVDHSVVVVVVVCVVVVVVVVVVVVVVVVVVVCVVVVDDDDDPVVVCVVVVHDPVNVVVVVVVVVVPDD

pLDDT: mean 90.77, std 9.27, range [46.19, 98.25]

Secondary structure (DSSP, 8-state):
--------HHHHHHHHHHHHHHS--HHHHHHHHHHHHHHHHHHHHHHHHHHHHHHHTTPPP--HHHHHHHHT--HHHHHHHHHHHHHH--